Protein AF-X8HCY0-F1 (afdb_monomer)

pLDDT: mean 94.28, std 5.27, range [61.84, 98.69]

Solvent-accessible surface area (backbone atoms only — not comparable to full-atom values): 8773 Å² total; per-residue (Å²): 140,80,74,98,69,79,82,49,56,69,58,24,55,81,60,30,37,81,64,82,57,91,82,45,45,81,44,79,77,55,96,45,33,33,35,32,24,52,87,52,27,34,44,30,42,41,40,48,61,73,38,36,40,35,40,39,32,39,80,47,45,37,37,82,90,62,48,27,33,50,44,98,45,98,86,50,68,72,38,63,64,45,76,77,50,59,75,69,60,71,63,38,40,29,31,42,38,41,44,58,59,26,41,37,33,31,24,62,67,67,70,45,73,82,45,74,49,74,51,90,63,83,85,57,34,58,68,54,52,52,55,48,49,57,49,51,60,70,71,54,48,74,65,53,56,51,50,38,50,51,60,41,70,54,121

Nearest PDB structures (foldseek):
  9bbh-assembly1_A  TM=2.811E-01  e=3.055E+00  Homo sapiens
  8eec-assembly1_A  TM=3.124E-01  e=8.751E+00  Homo sapiens
  9bbg-assembly1_A  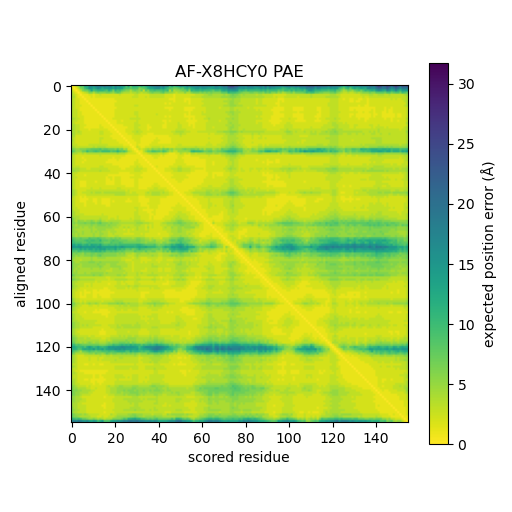TM=2.856E-01  e=4.259E+00  Homo sapiens
  8b3g-assembly1_d  TM=2.909E-01  e=7.833E+00  Homo sapiens
  9bbe-assembly1_A  TM=2.654E-01  e=7.012E+00  Homo sapiens

Mean predicted aligned error: 3.72 Å

Foldseek 3Di:
DDAPDDDAQVLCLLLLHDHDDPQWDWDDADVQWIFTDDDQFTAKIWGDDFFKTKIFGFGWGADDRNQWTDDPDPPDDIGGPDPVVVVPTQTFFWMWMTGQQWIWIATSHVRGTPDIDGDPDPPHGVVVVVVVSVVSVVPDDPVSSVVSNVRRPDD

Structure (mmCIF, N/CA/C/O backbone):
data_AF-X8HCY0-F1
#
_entry.id   AF-X8HCY0-F1
#
loop_
_atom_site.group_PDB
_atom_site.id
_atom_site.type_symbol
_atom_site.label_atom_id
_atom_site.label_alt_id
_atom_site.label_comp_id
_atom_site.label_asym_id
_atom_site.label_entity_id
_atom_site.label_seq_id
_atom_site.pdbx_PDB_ins_code
_atom_site.Cartn_x
_atom_site.Cartn_y
_atom_site.Cartn_z
_atom_site.occupancy
_atom_site.B_iso_or_equiv
_atom_site.auth_seq_id
_atom_site.auth_comp_id
_atom_site.auth_asym_id
_atom_site.auth_atom_id
_atom_site.pdbx_PDB_model_num
ATOM 1 N N . MET A 1 1 ? 0.091 -19.384 -4.131 1.00 61.84 1 MET A N 1
ATOM 2 C CA . MET A 1 1 ? 0.946 -18.695 -3.135 1.00 61.84 1 MET A CA 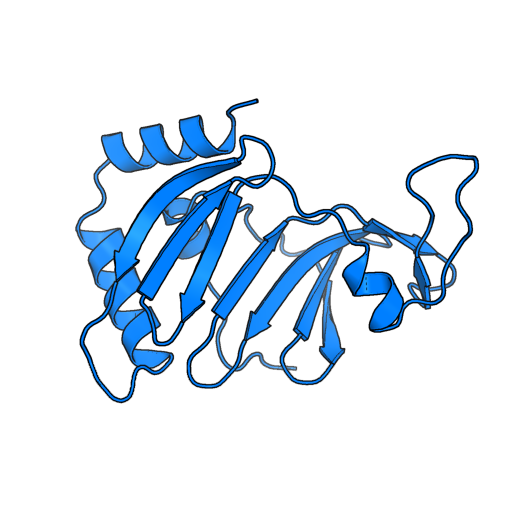1
ATOM 3 C C . MET A 1 1 ? 0.027 -17.932 -2.192 1.00 61.84 1 MET A C 1
ATOM 5 O O . MET A 1 1 ? -0.977 -17.443 -2.682 1.00 61.84 1 MET A O 1
ATOM 9 N N . LYS A 1 2 ? 0.283 -17.882 -0.879 1.00 68.56 2 LYS A N 1
ATOM 10 C CA . LYS A 1 2 ? -0.619 -17.212 0.077 1.00 68.56 2 LYS A CA 1
ATOM 11 C C . LYS A 1 2 ? 0.188 -16.251 0.947 1.00 68.56 2 LYS A C 1
ATOM 13 O O . LYS A 1 2 ? 1.169 -16.688 1.552 1.00 68.56 2 LYS A O 1
ATOM 18 N N . LEU A 1 3 ? -0.183 -14.968 0.972 1.00 82.88 3 LEU A N 1
ATOM 19 C CA . LEU A 1 3 ? 0.404 -14.016 1.916 1.00 82.88 3 LEU A CA 1
ATOM 20 C C . LEU A 1 3 ? 0.042 -14.423 3.349 1.00 82.88 3 LEU A C 1
ATOM 22 O O . LEU A 1 3 ? -0.978 -15.070 3.588 1.00 82.88 3 LEU A O 1
ATOM 26 N N . LYS A 1 4 ? 0.875 -14.022 4.313 1.00 88.81 4 LYS A N 1
ATOM 27 C CA . LYS A 1 4 ? 0.547 -14.177 5.741 1.00 88.81 4 LYS A CA 1
ATOM 28 C C . LYS A 1 4 ? -0.696 -13.368 6.113 1.00 88.81 4 LYS A C 1
ATOM 30 O O . LYS A 1 4 ? -1.475 -13.803 6.949 1.00 88.81 4 LYS A O 1
ATOM 35 N N . PHE A 1 5 ? -0.844 -12.211 5.481 1.00 94.56 5 PHE A N 1
ATOM 36 C CA . PHE A 1 5 ? -1.950 -11.288 5.639 1.00 94.56 5 PHE A CA 1
ATOM 37 C C . PHE A 1 5 ? -2.028 -10.412 4.392 1.00 94.56 5 PHE A C 1
ATOM 39 O O . PHE A 1 5 ? -0.995 -10.097 3.797 1.00 94.56 5 PHE A O 1
ATOM 46 N N . GLU A 1 6 ? -3.242 -10.041 4.012 1.00 95.19 6 GLU A N 1
ATOM 47 C CA . GLU A 1 6 ? -3.506 -9.108 2.930 1.00 95.19 6 GLU A CA 1
ATOM 48 C C . GLU A 1 6 ? -4.770 -8.317 3.252 1.00 95.19 6 GLU A C 1
ATOM 50 O O . GLU A 1 6 ? -5.754 -8.899 3.714 1.00 95.19 6 GLU A O 1
ATOM 55 N N . LEU A 1 7 ? -4.742 -7.012 2.987 1.00 97.69 7 LEU A N 1
ATOM 56 C CA . LEU A 1 7 ? -5.940 -6.188 3.051 1.00 97.69 7 LEU A CA 1
ATOM 57 C C . LEU A 1 7 ? -6.943 -6.603 1.966 1.00 97.69 7 LEU A C 1
ATOM 59 O O . LEU A 1 7 ? -6.578 -6.896 0.828 1.00 97.69 7 LEU A O 1
ATOM 63 N N . THR A 1 8 ? -8.227 -6.580 2.304 1.00 97.50 8 THR A N 1
ATOM 64 C CA . THR A 1 8 ? -9.305 -6.670 1.313 1.00 97.50 8 THR A CA 1
ATOM 65 C C . THR A 1 8 ? -9.491 -5.330 0.602 1.00 97.50 8 THR A C 1
ATOM 67 O O . THR A 1 8 ? -9.110 -4.280 1.121 1.00 97.50 8 THR A O 1
ATOM 70 N N . ASN A 1 9 ? -10.125 -5.330 -0.573 1.00 98.12 9 ASN A N 1
ATOM 71 C CA . ASN A 1 9 ? -10.447 -4.072 -1.256 1.00 98.12 9 ASN A CA 1
ATOM 72 C C . ASN A 1 9 ? -11.404 -3.185 -0.443 1.00 98.12 9 ASN A C 1
ATOM 74 O O . ASN A 1 9 ? -11.285 -1.964 -0.516 1.00 98.12 9 ASN A O 1
ATOM 78 N N . GLU A 1 10 ? -12.272 -3.772 0.388 1.00 97.44 10 GLU A N 1
ATOM 79 C CA . GLU A 1 10 ? -13.091 -2.981 1.310 1.00 97.44 10 GLU A CA 1
ATOM 80 C C . GLU A 1 10 ? -12.214 -2.309 2.372 1.00 97.44 10 GLU A C 1
ATOM 82 O O . GLU A 1 10 ? -12.310 -1.106 2.563 1.00 97.44 10 GLU A O 1
ATOM 87 N N . GLN A 1 11 ? -11.270 -3.023 2.996 1.00 98.25 11 GLN A N 1
ATOM 88 C CA . GLN A 1 11 ? -10.331 -2.408 3.946 1.00 98.25 11 GLN A CA 1
ATOM 89 C C . GLN A 1 11 ? -9.479 -1.308 3.287 1.00 98.25 11 GLN A C 1
ATOM 91 O O . GLN A 1 11 ? -9.299 -0.242 3.870 1.00 98.25 11 GLN A O 1
ATOM 96 N N . ARG A 1 12 ? -8.999 -1.523 2.054 1.00 98.12 12 ARG A N 1
ATOM 97 C CA . ARG A 1 12 ? -8.218 -0.529 1.292 1.00 98.12 12 ARG A CA 1
ATOM 98 C C . ARG A 1 12 ? -8.976 0.777 1.078 1.00 98.12 12 ARG A C 1
ATOM 100 O O . ARG A 1 12 ? -8.378 1.840 1.223 1.00 98.12 12 ARG A O 1
ATOM 107 N N . LYS A 1 13 ? -10.279 0.707 0.797 1.00 97.44 13 LYS A N 1
ATOM 108 C CA . LYS A 1 13 ? -11.155 1.881 0.664 1.00 97.44 13 LYS A CA 1
ATOM 109 C C . LYS A 1 13 ? -11.141 2.738 1.934 1.00 97.44 13 LYS A C 1
ATOM 111 O O . LYS A 1 13 ? -10.905 3.937 1.840 1.00 97.44 13 LYS A O 1
ATOM 116 N N . TYR A 1 14 ? -11.292 2.128 3.111 1.00 97.88 14 TYR A N 1
ATOM 117 C CA . TYR A 1 14 ? -11.246 2.836 4.401 1.00 97.88 14 TYR A CA 1
ATOM 118 C C . TYR A 1 14 ? -9.857 3.370 4.779 1.00 97.88 14 TYR A C 1
ATOM 120 O O . TYR A 1 14 ? -9.740 4.158 5.712 1.00 97.88 14 TYR A O 1
ATOM 128 N N . LEU A 1 15 ? -8.806 2.949 4.075 1.00 97.81 15 LEU A N 1
ATOM 129 C CA . LEU A 1 15 ? -7.433 3.434 4.246 1.00 97.81 15 LEU A CA 1
ATOM 130 C C . LEU A 1 15 ? -7.007 4.396 3.124 1.00 97.81 15 LEU A C 1
ATOM 132 O O . LEU A 1 15 ? -5.866 4.855 3.101 1.00 97.81 15 LEU A O 1
ATOM 136 N N . GLY A 1 16 ? -7.901 4.690 2.173 1.00 96.81 16 GLY A N 1
ATOM 137 C CA . GLY A 1 16 ? -7.607 5.526 1.012 1.00 96.81 16 GLY A CA 1
ATOM 138 C C . GLY A 1 16 ? -6.550 4.932 0.076 1.00 96.81 16 GLY A C 1
ATOM 139 O O . GLY A 1 16 ? -5.869 5.687 -0.615 1.00 96.81 16 GLY A O 1
ATOM 140 N N . LEU A 1 17 ? -6.381 3.608 0.067 1.00 97.81 17 LEU A N 1
ATOM 141 C CA . LEU A 1 17 ? -5.468 2.882 -0.822 1.00 97.81 17 LEU A CA 1
ATOM 142 C C . LEU A 1 17 ? -6.160 2.537 -2.147 1.00 97.81 17 LEU A C 1
ATOM 144 O O . LEU A 1 17 ? -7.389 2.460 -2.225 1.00 97.81 17 LEU A O 1
ATOM 148 N N . ILE A 1 18 ? -5.382 2.299 -3.205 1.00 96.75 18 ILE A N 1
ATOM 149 C CA . ILE A 1 18 ? -5.932 1.867 -4.496 1.00 96.75 18 ILE A CA 1
ATOM 150 C C . ILE A 1 18 ? -6.335 0.386 -4.384 1.00 96.75 18 ILE A C 1
ATOM 152 O O . ILE A 1 18 ? -5.534 -0.413 -3.881 1.00 96.75 18 ILE A O 1
ATOM 156 N N . PRO A 1 19 ? -7.547 -0.007 -4.825 1.00 97.44 19 PRO A N 1
ATOM 157 C CA . PRO A 1 19 ? -7.950 -1.409 -4.834 1.00 97.44 19 PRO A CA 1
ATOM 158 C C . PRO A 1 19 ? -7.034 -2.245 -5.735 1.00 97.44 19 PRO A C 1
ATOM 160 O O . PRO A 1 19 ? -6.459 -1.755 -6.703 1.00 97.44 19 PRO A O 1
ATOM 163 N N . VAL A 1 20 ? -6.900 -3.524 -5.401 1.00 97.38 20 VAL A N 1
ATOM 164 C CA . VAL A 1 20 ? -6.248 -4.503 -6.273 1.00 97.38 20 VAL A CA 1
ATOM 165 C C . VAL A 1 20 ? -7.286 -5.006 -7.266 1.00 97.38 20 VAL A C 1
ATOM 167 O O . VAL A 1 20 ? -8.318 -5.541 -6.857 1.00 97.38 20 VAL A O 1
ATOM 170 N N . GLU A 1 21 ? -7.014 -4.827 -8.553 1.00 97.12 21 GLU A N 1
ATOM 171 C CA . GLU A 1 21 ? -7.881 -5.304 -9.630 1.00 97.12 21 GLU A CA 1
ATOM 172 C C . GLU A 1 21 ? -7.724 -6.815 -9.848 1.00 97.12 21 GLU A C 1
ATOM 174 O O . GLU A 1 21 ? -6.649 -7.378 -9.637 1.00 97.12 21 GLU A O 1
ATOM 179 N N . GLU A 1 22 ? -8.784 -7.482 -10.310 1.00 95.56 22 GLU A N 1
ATOM 180 C CA . GLU A 1 22 ? -8.796 -8.944 -10.491 1.00 95.56 22 GLU A CA 1
ATOM 181 C C . GLU A 1 22 ? -7.749 -9.445 -11.496 1.00 95.56 22 GLU A C 1
ATOM 183 O O . GLU A 1 22 ? -7.260 -10.568 -11.373 1.00 95.56 22 GLU A O 1
ATOM 188 N N . HIS A 1 23 ? -7.392 -8.625 -12.490 1.00 96.38 23 HIS A N 1
ATOM 189 C CA . HIS A 1 23 ? -6.375 -8.968 -13.488 1.00 96.38 23 HIS A CA 1
ATOM 190 C C . HIS A 1 23 ? -4.941 -8.742 -13.002 1.00 96.38 23 HIS A C 1
ATOM 192 O O . HIS A 1 23 ? -4.007 -9.091 -13.725 1.00 96.38 23 HIS A O 1
ATOM 198 N N . TRP A 1 24 ? -4.737 -8.158 -11.816 1.00 97.44 24 TRP A N 1
ATOM 199 C CA . TRP A 1 24 ? -3.394 -7.952 -11.284 1.00 97.44 24 TRP A CA 1
ATOM 200 C C . TRP A 1 24 ? -2.796 -9.259 -10.765 1.00 97.44 24 TRP A C 1
ATOM 202 O O . TRP A 1 24 ? -3.418 -10.027 -10.033 1.00 97.44 24 TRP A O 1
ATOM 212 N N . GLU A 1 25 ? -1.532 -9.489 -11.101 1.00 96.62 25 GLU A N 1
ATOM 213 C CA . GLU A 1 25 ? -0.808 -10.690 -10.710 1.00 96.62 25 GLU A CA 1
ATOM 214 C C . GLU A 1 25 ? 0.080 -10.424 -9.494 1.00 96.62 25 GLU A C 1
ATOM 216 O O . GLU A 1 25 ? 0.977 -9.579 -9.531 1.00 96.62 25 GLU A O 1
ATOM 221 N N . LEU A 1 26 ? -0.128 -11.185 -8.420 1.00 96.19 26 LEU A N 1
ATOM 222 C CA . LEU A 1 26 ? 0.729 -11.142 -7.241 1.00 96.19 26 LEU A CA 1
ATOM 223 C C . LEU A 1 26 ? 1.989 -11.996 -7.432 1.00 96.19 26 LEU A C 1
ATOM 225 O O . LEU A 1 26 ? 1.926 -13.228 -7.480 1.00 96.19 26 LEU A O 1
ATOM 229 N N . VAL A 1 27 ? 3.153 -11.354 -7.390 1.00 94.62 27 VAL A N 1
ATOM 230 C CA . VAL A 1 27 ? 4.465 -12.001 -7.498 1.00 94.62 27 VAL A CA 1
ATOM 231 C C . VAL A 1 27 ? 5.247 -11.822 -6.198 1.00 94.62 27 VAL A C 1
ATOM 233 O O . VAL A 1 27 ? 5.398 -10.713 -5.686 1.00 94.62 27 VAL A O 1
ATOM 236 N N . LYS A 1 28 ? 5.787 -12.916 -5.647 1.00 93.56 28 LYS A N 1
ATOM 237 C CA . LYS A 1 28 ? 6.705 -12.849 -4.500 1.00 93.56 28 LYS A CA 1
ATOM 238 C C . LYS A 1 28 ? 8.099 -12.523 -4.994 1.00 93.56 28 LYS A C 1
ATOM 240 O O . LYS A 1 28 ? 8.625 -13.221 -5.856 1.00 93.56 28 LYS A O 1
ATOM 245 N N . PHE A 1 29 ? 8.697 -11.507 -4.392 1.00 91.62 29 PHE A N 1
ATOM 246 C CA . PHE A 1 29 ? 10.023 -11.041 -4.760 1.00 91.62 29 PHE A CA 1
ATOM 247 C C . PHE A 1 29 ? 11.102 -11.536 -3.801 1.00 91.62 29 PHE A C 1
ATOM 249 O O . PHE A 1 29 ? 12.099 -12.110 -4.229 1.00 91.62 29 PHE A O 1
ATOM 256 N N . ASP A 1 30 ? 10.876 -11.360 -2.501 1.00 87.19 30 ASP A N 1
ATOM 257 C CA . ASP A 1 30 ? 11.798 -11.785 -1.450 1.00 87.19 30 ASP A CA 1
ATOM 258 C C . ASP A 1 30 ? 11.013 -12.284 -0.223 1.00 87.19 30 ASP A C 1
ATOM 260 O O . ASP A 1 30 ? 9.784 -12.437 -0.234 1.00 87.19 30 ASP A O 1
ATOM 264 N N . ASN A 1 31 ? 11.711 -12.583 0.865 1.00 84.94 31 ASN A N 1
ATOM 265 C CA . ASN A 1 31 ? 11.119 -12.888 2.149 1.00 84.94 31 ASN A CA 1
ATOM 266 C C . ASN A 1 31 ? 10.342 -11.678 2.664 1.00 84.94 31 ASN A C 1
ATOM 268 O O . ASN A 1 31 ? 10.925 -10.708 3.133 1.00 84.94 31 ASN A O 1
ATOM 272 N N . ASN A 1 32 ? 9.013 -11.814 2.638 1.00 93.06 32 ASN A N 1
ATOM 273 C CA . ASN A 1 32 ? 8.016 -10.846 3.098 1.00 93.06 32 ASN A CA 1
ATOM 274 C C . ASN A 1 32 ? 7.670 -9.720 2.112 1.00 93.06 32 ASN A C 1
ATOM 276 O O . ASN A 1 32 ? 6.737 -8.994 2.426 1.00 93.06 32 ASN A O 1
ATOM 280 N N . VAL A 1 33 ? 8.324 -9.607 0.950 1.00 95.12 33 VAL A N 1
ATOM 281 C CA . VAL A 1 33 ? 8.032 -8.563 -0.055 1.00 95.12 33 VAL A CA 1
ATOM 282 C C . VAL A 1 33 ? 7.339 -9.163 -1.276 1.00 95.12 33 VAL A C 1
ATOM 284 O O . VAL A 1 33 ? 7.805 -10.153 -1.855 1.00 95.12 33 VAL A O 1
ATOM 287 N N . TYR A 1 34 ? 6.234 -8.541 -1.672 1.00 96.50 34 TYR A N 1
ATOM 288 C CA . TYR A 1 34 ? 5.384 -8.946 -2.782 1.00 96.50 34 TYR A CA 1
ATOM 289 C C . TYR A 1 34 ? 5.038 -7.739 -3.649 1.00 96.50 34 TYR A C 1
ATOM 291 O O . TYR A 1 34 ? 4.888 -6.632 -3.140 1.00 96.50 34 TYR A O 1
ATOM 299 N N . TYR A 1 35 ? 4.865 -7.973 -4.945 1.00 97.19 35 TYR A N 1
ATOM 300 C CA . TYR A 1 35 ? 4.475 -6.953 -5.909 1.00 97.19 35 TYR A CA 1
ATOM 301 C C . TYR A 1 35 ? 3.233 -7.387 -6.672 1.00 97.19 35 TYR A C 1
ATOM 303 O O . TYR A 1 35 ? 3.160 -8.531 -7.122 1.00 97.19 35 TYR A O 1
ATOM 311 N N . TYR A 1 36 ? 2.293 -6.466 -6.853 1.00 97.81 36 TYR A N 1
ATOM 312 C CA . TYR A 1 36 ? 1.218 -6.625 -7.825 1.00 97.81 36 TYR A CA 1
ATOM 313 C C . TYR A 1 36 ? 1.642 -6.061 -9.175 1.00 97.81 36 TYR A C 1
ATOM 315 O O . TYR A 1 36 ? 2.093 -4.914 -9.264 1.00 97.81 36 TYR A O 1
ATOM 323 N N . PHE A 1 37 ? 1.470 -6.872 -10.213 1.00 97.75 37 PHE A N 1
ATOM 324 C CA . PHE A 1 37 ? 1.739 -6.520 -11.596 1.00 97.75 37 PHE A CA 1
ATOM 325 C C . PHE A 1 37 ? 0.448 -6.345 -12.385 1.00 97.75 37 PHE A C 1
ATOM 327 O O . PHE A 1 37 ? -0.416 -7.214 -12.376 1.00 97.75 37 PHE A O 1
ATOM 334 N N . GLU A 1 38 ? 0.379 -5.258 -13.137 1.00 97.75 38 GLU A N 1
ATOM 335 C CA . GLU A 1 38 ? -0.533 -5.078 -14.259 1.00 97.75 38 GLU A CA 1
ATOM 336 C C . GLU A 1 38 ? 0.309 -5.157 -15.531 1.00 97.75 38 GLU A C 1
ATOM 338 O O . GLU A 1 38 ? 1.094 -4.251 -15.815 1.00 97.75 38 GLU A O 1
ATOM 343 N N . ASP A 1 39 ? 0.216 -6.278 -16.247 1.00 96.19 39 ASP A N 1
ATOM 344 C CA . ASP A 1 39 ? 1.113 -6.613 -17.357 1.00 96.19 39 ASP A CA 1
ATOM 345 C C . ASP A 1 39 ? 2.596 -6.512 -16.946 1.00 96.19 39 ASP A C 1
ATOM 347 O O . ASP A 1 39 ? 3.055 -7.267 -16.089 1.00 96.19 39 ASP A O 1
ATOM 351 N N . ASP A 1 40 ? 3.350 -5.579 -17.528 1.00 96.56 40 ASP A N 1
ATOM 352 C CA . ASP A 1 40 ? 4.759 -5.319 -17.218 1.00 96.56 40 ASP A CA 1
ATOM 353 C C . ASP A 1 40 ? 4.950 -4.160 -16.222 1.00 96.56 40 ASP A C 1
ATOM 355 O O . ASP A 1 40 ? 6.067 -3.669 -16.053 1.00 96.56 40 ASP A O 1
ATOM 359 N N . ILE A 1 41 ? 3.894 -3.685 -15.559 1.00 97.56 41 ILE A N 1
ATOM 360 C CA . ILE A 1 41 ? 3.952 -2.552 -14.628 1.00 97.56 41 ILE A CA 1
ATOM 361 C C . ILE A 1 41 ? 3.739 -3.039 -13.197 1.00 97.56 41 ILE A C 1
ATOM 363 O O . ILE A 1 41 ? 2.715 -3.634 -12.881 1.00 97.56 41 ILE A O 1
ATOM 367 N N . ILE A 1 42 ? 4.674 -2.722 -12.305 1.00 97.81 42 ILE A N 1
ATOM 368 C CA . ILE A 1 42 ? 4.492 -2.894 -10.862 1.00 97.81 42 ILE A CA 1
ATOM 369 C C . ILE A 1 42 ? 3.588 -1.770 -10.364 1.00 97.81 42 ILE A C 1
ATOM 371 O O . ILE A 1 42 ? 3.961 -0.595 -10.445 1.00 97.81 42 ILE A O 1
ATOM 375 N N . LYS A 1 43 ? 2.422 -2.142 -9.838 1.00 98.19 43 LYS A N 1
ATOM 376 C CA . LYS A 1 43 ? 1.380 -1.218 -9.373 1.00 98.19 43 LYS A CA 1
ATOM 377 C C . LYS A 1 43 ? 1.375 -1.006 -7.871 1.00 98.19 43 LYS A C 1
ATOM 379 O O . LYS A 1 43 ? 0.955 0.048 -7.412 1.00 98.19 43 LYS A O 1
ATOM 384 N N . LYS A 1 44 ? 1.829 -1.998 -7.109 1.00 98.19 44 LYS A N 1
ATOM 385 C CA . LYS A 1 44 ? 1.752 -1.979 -5.648 1.00 98.19 44 LYS A CA 1
ATOM 386 C C . LYS A 1 44 ? 2.805 -2.893 -5.047 1.00 98.19 44 LYS A C 1
ATOM 388 O O . LYS A 1 44 ? 3.092 -3.953 -5.606 1.00 98.19 44 LYS A O 1
ATOM 393 N N . GLU A 1 45 ? 3.359 -2.487 -3.915 1.00 97.75 45 GLU A N 1
ATOM 394 C CA . GLU A 1 45 ? 4.216 -3.322 -3.074 1.00 97.75 45 GLU A CA 1
ATOM 395 C C . GLU A 1 45 ? 3.501 -3.625 -1.760 1.00 97.75 45 GLU A C 1
ATOM 397 O O . GLU A 1 45 ? 2.903 -2.737 -1.153 1.00 97.75 45 GLU A O 1
ATOM 402 N N . ILE A 1 46 ? 3.591 -4.879 -1.317 1.00 97.81 46 ILE A N 1
ATOM 403 C CA . ILE A 1 46 ? 3.169 -5.313 0.012 1.00 97.81 46 ILE A CA 1
ATOM 404 C C . ILE A 1 46 ? 4.372 -5.921 0.724 1.00 97.81 46 ILE A C 1
ATOM 406 O O . ILE A 1 46 ? 4.927 -6.931 0.281 1.00 97.81 46 ILE A O 1
ATOM 410 N N . THR A 1 47 ? 4.728 -5.346 1.870 1.00 97.00 47 THR A N 1
ATOM 411 C CA . THR A 1 47 ? 5.708 -5.910 2.797 1.00 97.00 47 THR A CA 1
ATOM 412 C C . THR A 1 47 ? 4.998 -6.412 4.052 1.00 97.00 47 THR A C 1
ATOM 414 O O . THR A 1 47 ? 4.403 -5.632 4.789 1.00 97.00 47 THR A O 1
ATOM 417 N N . VAL A 1 48 ? 5.060 -7.720 4.322 1.00 96.75 48 VAL A N 1
ATOM 418 C CA . VAL A 1 48 ? 4.302 -8.361 5.413 1.00 96.75 48 VAL A CA 1
ATOM 419 C C . VAL A 1 48 ? 5.120 -9.372 6.219 1.00 96.75 48 VAL A C 1
ATOM 421 O O . VAL A 1 48 ? 5.551 -10.416 5.723 1.00 96.75 48 VAL A O 1
ATOM 424 N N . SER A 1 49 ? 5.289 -9.103 7.513 1.00 94.50 49 SER A N 1
ATOM 425 C CA . SER A 1 49 ? 5.974 -9.979 8.473 1.00 94.50 49 SER A CA 1
ATOM 426 C C . SER A 1 49 ? 5.049 -10.354 9.648 1.00 94.50 49 SER A C 1
ATOM 428 O O . SER A 1 49 ? 3.836 -10.254 9.531 1.00 94.50 49 SER A O 1
ATOM 430 N N . LYS A 1 50 ? 5.579 -10.869 10.768 1.00 93.75 50 LYS A N 1
ATOM 431 C CA . LYS A 1 50 ? 4.765 -11.303 11.927 1.00 93.75 50 LYS A CA 1
ATOM 432 C C . LYS A 1 50 ? 4.032 -10.138 12.618 1.00 93.75 50 LYS A C 1
ATOM 434 O O . LYS A 1 50 ? 2.970 -10.336 13.200 1.00 93.75 50 LYS A O 1
ATOM 439 N N . ASN A 1 51 ? 4.641 -8.961 12.607 1.00 94.75 51 ASN A N 1
ATOM 440 C CA . ASN A 1 51 ? 4.260 -7.780 13.384 1.00 94.75 51 ASN A CA 1
ATOM 441 C C . ASN A 1 51 ? 4.431 -6.491 12.567 1.00 94.75 51 ASN A C 1
ATOM 443 O O . ASN A 1 51 ? 4.626 -5.418 13.129 1.00 94.75 51 ASN A O 1
ATOM 447 N N . TYR A 1 52 ? 4.432 -6.620 11.241 1.00 96.06 52 TYR A N 1
ATOM 448 C CA . TYR A 1 52 ? 4.615 -5.509 10.325 1.00 96.06 52 TYR A CA 1
ATOM 449 C C . TYR A 1 52 ? 3.791 -5.733 9.065 1.00 96.06 52 TYR A C 1
ATOM 451 O O . TYR A 1 52 ? 3.822 -6.830 8.496 1.00 96.06 52 TYR A O 1
ATOM 459 N N . TYR A 1 53 ? 3.104 -4.686 8.630 1.00 98.19 53 TYR A N 1
ATOM 460 C CA . TYR A 1 53 ? 2.447 -4.608 7.337 1.00 98.19 53 TYR A CA 1
ATOM 461 C C . TYR A 1 53 ? 2.713 -3.236 6.733 1.00 98.19 53 TYR A C 1
ATOM 463 O O . TYR A 1 53 ? 2.590 -2.222 7.415 1.00 98.19 53 TYR A O 1
ATOM 471 N N . HIS A 1 54 ? 3.058 -3.203 5.457 1.00 98.00 54 HIS A N 1
ATOM 472 C CA . HIS A 1 54 ? 3.222 -1.971 4.710 1.00 98.00 54 HIS A CA 1
ATOM 473 C C . HIS A 1 54 ? 2.727 -2.172 3.290 1.00 98.00 54 HIS A C 1
ATOM 475 O O . HIS A 1 54 ? 3.079 -3.164 2.651 1.00 98.00 54 HIS A O 1
ATOM 481 N N . GLU A 1 55 ? 1.909 -1.240 2.819 1.00 98.31 55 GLU A N 1
ATOM 482 C CA . GLU A 1 55 ? 1.363 -1.250 1.468 1.00 98.31 55 GLU A CA 1
ATOM 483 C C . GLU A 1 55 ? 1.525 0.130 0.839 1.00 98.31 55 GLU A C 1
ATOM 485 O O . GLU A 1 55 ? 1.142 1.141 1.436 1.00 98.31 55 GLU A O 1
ATOM 490 N N . VAL A 1 56 ? 2.107 0.152 -0.362 1.00 98.12 56 VAL A N 1
ATOM 491 C CA . VAL A 1 56 ? 2.392 1.375 -1.122 1.00 98.12 56 VAL A CA 1
ATOM 492 C C . VAL A 1 56 ? 2.038 1.209 -2.588 1.00 98.12 56 VAL A C 1
ATOM 494 O O . VAL A 1 56 ? 2.175 0.119 -3.149 1.00 98.12 56 VAL A O 1
ATOM 497 N N . GLU A 1 57 ? 1.659 2.313 -3.227 1.00 97.62 57 GLU A N 1
ATOM 498 C CA . GLU A 1 57 ? 1.421 2.350 -4.668 1.00 97.62 57 GLU A CA 1
ATOM 499 C C . GLU A 1 57 ? 2.715 2.622 -5.438 1.00 97.62 57 GLU A C 1
ATOM 501 O O . GLU A 1 57 ? 3.548 3.444 -5.046 1.00 97.62 57 GLU A O 1
ATOM 506 N N . LEU A 1 58 ? 2.866 1.933 -6.565 1.00 97.44 58 LEU A N 1
ATOM 507 C CA . LEU A 1 58 ? 4.016 1.986 -7.459 1.00 97.44 58 LEU A CA 1
ATOM 508 C C . LEU A 1 58 ? 3.568 2.131 -8.916 1.00 97.44 58 LEU A C 1
ATOM 510 O O . LEU A 1 58 ? 2.419 1.902 -9.286 1.00 97.44 58 LEU A O 1
ATOM 514 N N . ASN A 1 59 ? 4.482 2.603 -9.756 1.00 96.81 59 ASN A N 1
ATOM 515 C CA . ASN A 1 59 ? 4.278 2.699 -11.201 1.00 96.81 59 ASN A CA 1
ATOM 516 C C . ASN A 1 59 ? 5.616 2.454 -11.901 1.00 96.81 59 ASN A C 1
ATOM 518 O O . ASN A 1 59 ? 6.145 3.305 -12.622 1.00 96.81 59 ASN A O 1
ATOM 522 N N . GLU A 1 60 ? 6.215 1.310 -11.585 1.00 96.19 60 GLU A N 1
ATOM 523 C CA . GLU A 1 60 ? 7.539 0.942 -12.076 1.00 96.19 60 GLU A C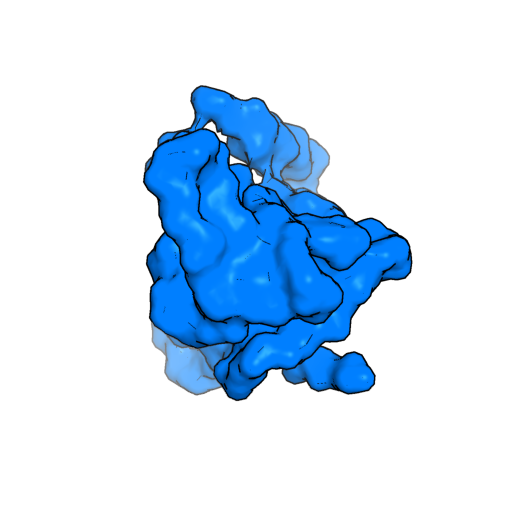A 1
ATOM 524 C C . GLU A 1 60 ? 7.376 0.023 -13.281 1.00 96.19 60 GLU A C 1
ATOM 526 O O . GLU A 1 60 ? 6.802 -1.061 -13.186 1.00 96.19 60 GLU A O 1
ATOM 531 N N . LYS A 1 61 ? 7.860 0.467 -14.442 1.00 96.31 61 LYS A N 1
ATOM 532 C CA . LYS A 1 61 ? 7.773 -0.321 -15.672 1.00 96.31 61 LYS A CA 1
ATOM 533 C C . LYS A 1 61 ? 8.893 -1.340 -15.713 1.00 96.31 61 LYS A C 1
ATOM 535 O O . LYS A 1 61 ? 10.048 -1.025 -15.418 1.00 96.31 61 LYS A O 1
ATOM 540 N N . THR A 1 62 ? 8.560 -2.535 -16.155 1.00 96.06 62 THR A N 1
ATOM 541 C CA . THR A 1 62 ? 9.507 -3.621 -16.344 1.00 96.06 62 THR A CA 1
ATOM 542 C C . THR A 1 62 ? 9.630 -3.981 -17.821 1.00 96.06 62 THR A C 1
ATOM 544 O O . THR A 1 62 ? 8.892 -3.480 -18.668 1.00 96.06 62 THR A O 1
ATOM 547 N N . ALA A 1 63 ? 10.642 -4.774 -18.143 1.00 93.81 63 ALA A N 1
ATOM 548 C CA . ALA A 1 63 ? 10.906 -5.297 -19.472 1.00 93.81 63 ALA A CA 1
ATOM 549 C C . ALA A 1 63 ? 11.529 -6.690 -19.359 1.00 93.81 63 ALA A C 1
ATOM 551 O O . ALA A 1 63 ? 11.885 -7.141 -18.264 1.00 93.81 63 ALA A O 1
ATOM 552 N N . GLU A 1 64 ? 11.686 -7.351 -20.508 1.00 93.44 64 GLU A N 1
ATOM 553 C CA . GLU A 1 64 ? 12.332 -8.663 -20.613 1.00 93.44 64 GLU A CA 1
ATOM 554 C C . GLU A 1 64 ? 11.683 -9.680 -19.658 1.00 93.44 64 GLU A C 1
ATOM 556 O O . GLU A 1 64 ? 12.341 -10.242 -18.781 1.00 93.44 64 GLU A O 1
ATOM 561 N N . ASN A 1 65 ? 10.365 -9.875 -19.799 1.00 92.94 65 ASN A N 1
ATOM 562 C CA . ASN A 1 65 ? 9.554 -10.749 -18.942 1.00 92.94 65 ASN A CA 1
ATOM 563 C C . ASN A 1 65 ? 9.703 -10.407 -17.448 1.00 92.94 65 ASN A C 1
ATOM 565 O O . ASN A 1 65 ? 9.963 -11.283 -16.622 1.00 92.94 65 ASN A O 1
ATOM 569 N N . ARG A 1 66 ? 9.584 -9.115 -17.112 1.00 93.44 66 ARG A N 1
ATOM 570 C CA . ARG A 1 66 ? 9.665 -8.576 -15.743 1.00 93.44 66 ARG A CA 1
ATOM 571 C C . ARG A 1 66 ? 11.004 -8.797 -15.027 1.00 93.44 66 ARG A C 1
ATOM 573 O O . ARG A 1 66 ? 11.081 -8.679 -13.808 1.00 93.44 66 ARG A O 1
ATOM 580 N N . THR A 1 67 ? 12.083 -9.093 -15.753 1.00 93.62 67 THR A N 1
ATOM 581 C CA . THR A 1 67 ? 13.418 -9.298 -15.155 1.00 93.62 67 THR A CA 1
ATOM 582 C C . THR A 1 67 ? 14.258 -8.023 -15.092 1.00 93.62 67 THR A C 1
ATOM 584 O O . THR A 1 67 ? 15.247 -7.965 -14.351 1.00 93.62 67 THR A O 1
ATOM 587 N N . MET A 1 68 ? 13.852 -6.984 -15.824 1.00 94.88 68 MET A N 1
ATOM 588 C CA . MET A 1 68 ? 14.528 -5.692 -15.893 1.00 94.88 68 MET A CA 1
ATOM 589 C C . MET A 1 68 ? 13.564 -4.561 -15.527 1.00 94.88 68 MET A C 1
ATOM 591 O O . MET A 1 68 ? 12.414 -4.569 -15.946 1.00 94.88 68 MET A O 1
ATOM 595 N N . ILE A 1 69 ? 14.039 -3.569 -14.778 1.00 95.00 69 ILE A N 1
ATOM 596 C CA . ILE A 1 69 ? 13.332 -2.325 -14.463 1.00 95.00 69 ILE A CA 1
ATOM 597 C C . ILE A 1 69 ? 13.746 -1.253 -15.467 1.00 95.00 69 ILE A C 1
ATOM 599 O O . ILE A 1 69 ? 14.936 -0.938 -15.612 1.00 95.00 69 ILE A O 1
ATOM 603 N N . LEU A 1 70 ? 12.757 -0.670 -16.140 1.00 93.25 70 LEU A N 1
ATOM 604 C CA . LEU A 1 70 ? 12.952 0.440 -17.057 1.00 93.25 70 LEU A CA 1
ATOM 605 C C . LEU A 1 70 ? 13.169 1.750 -16.287 1.00 93.25 70 LEU A C 1
ATOM 607 O O . LEU A 1 70 ? 12.525 2.002 -15.267 1.00 93.25 70 LEU A O 1
ATOM 611 N N . PRO A 1 71 ? 14.060 2.627 -16.771 1.00 90.44 71 PRO A N 1
ATOM 612 C CA . PRO A 1 71 ? 14.253 3.933 -16.166 1.00 90.44 71 PRO A CA 1
ATOM 613 C C . PRO A 1 71 ? 13.026 4.828 -16.378 1.00 90.44 71 PRO A C 1
ATOM 615 O O . PRO A 1 71 ? 12.399 4.814 -17.435 1.00 90.44 71 PRO A O 1
ATOM 618 N N . LYS A 1 72 ? 12.750 5.705 -15.408 1.00 86.31 72 LYS A N 1
ATOM 619 C CA . LYS A 1 72 ? 11.678 6.713 -15.518 1.00 86.31 72 LYS A CA 1
ATOM 620 C C . LYS A 1 72 ? 11.968 7.803 -16.550 1.00 86.31 72 LYS A C 1
ATOM 622 O O . LYS A 1 72 ? 11.051 8.450 -17.042 1.00 86.31 72 LYS A O 1
ATOM 627 N N . THR A 1 73 ? 13.243 8.034 -16.863 1.00 86.25 73 THR A N 1
ATOM 628 C CA . THR A 1 73 ? 13.683 9.068 -17.806 1.00 86.25 73 THR A CA 1
ATOM 629 C C . THR A 1 73 ? 14.412 8.445 -18.989 1.00 86.25 73 THR A C 1
ATOM 631 O O . THR A 1 73 ? 15.089 7.428 -18.846 1.00 86.25 73 THR A O 1
ATOM 634 N N . ALA A 1 74 ? 14.355 9.104 -20.149 1.00 82.56 74 ALA A N 1
ATOM 635 C CA . ALA A 1 74 ? 15.011 8.638 -21.376 1.00 82.56 74 ALA A CA 1
ATOM 636 C C . ALA A 1 74 ? 16.542 8.483 -21.255 1.00 82.56 74 ALA A C 1
ATOM 638 O O . ALA A 1 74 ? 17.154 7.772 -22.044 1.00 82.56 74 ALA A O 1
ATOM 639 N N . ARG A 1 75 ? 17.172 9.154 -20.279 1.00 84.19 75 ARG A N 1
ATOM 640 C CA . ARG A 1 75 ? 18.620 9.070 -20.015 1.00 84.19 75 ARG A CA 1
ATOM 641 C C . ARG A 1 75 ? 18.987 8.053 -18.935 1.00 84.19 75 ARG A C 1
ATOM 643 O O . ARG A 1 75 ? 20.173 7.829 -18.699 1.00 84.19 75 ARG A O 1
ATOM 650 N N . GLY A 1 76 ? 18.007 7.496 -18.226 1.00 86.19 76 GLY A N 1
ATOM 651 C CA . GLY A 1 76 ? 18.282 6.520 -17.183 1.00 86.19 76 GLY A CA 1
ATOM 652 C C . GLY A 1 76 ? 18.772 5.198 -17.771 1.00 86.19 76 GLY A C 1
ATOM 653 O O . GLY A 1 76 ? 18.579 4.901 -18.947 1.00 86.19 76 GLY A O 1
ATOM 654 N N . LYS A 1 77 ? 19.430 4.395 -16.937 1.00 88.38 77 LYS A N 1
ATOM 655 C CA . LYS A 1 77 ? 19.877 3.053 -17.318 1.00 88.38 77 LYS A CA 1
ATOM 656 C C . LYS A 1 77 ? 18.838 2.028 -16.887 1.00 88.38 77 LYS A C 1
ATOM 658 O O . LYS A 1 77 ? 18.332 2.116 -15.769 1.00 88.38 77 LYS A O 1
ATOM 663 N N . ILE A 1 78 ? 18.578 1.053 -17.754 1.00 92.62 78 ILE A N 1
ATOM 664 C CA . ILE A 1 78 ? 17.823 -0.151 -17.399 1.00 92.62 78 ILE A CA 1
ATOM 665 C C . ILE A 1 78 ? 18.603 -0.889 -16.304 1.00 92.62 78 ILE A C 1
ATOM 667 O O . ILE A 1 78 ? 19.831 -1.001 -16.375 1.00 92.62 78 ILE A O 1
ATOM 671 N N . LYS A 1 79 ? 17.901 -1.353 -15.270 1.00 93.88 79 LYS A N 1
ATOM 672 C CA . LYS A 1 79 ? 18.490 -2.082 -14.140 1.00 93.88 79 LYS A CA 1
ATOM 673 C C . LYS A 1 79 ? 17.912 -3.486 -14.076 1.00 93.88 79 LYS A C 1
ATOM 675 O O . LYS A 1 79 ? 16.749 -3.681 -14.394 1.00 93.88 79 LYS A O 1
ATOM 680 N N . LYS A 1 80 ? 18.691 -4.454 -13.600 1.00 94.75 80 LYS A N 1
ATOM 681 C CA . LYS A 1 80 ? 18.143 -5.768 -13.249 1.00 94.75 80 LYS A CA 1
ATOM 682 C C . LYS A 1 80 ? 17.143 -5.619 -12.104 1.00 94.75 80 LYS A C 1
ATOM 684 O O . LYS A 1 80 ? 17.428 -4.890 -11.154 1.00 94.75 80 LYS A O 1
ATOM 689 N N . PHE A 1 81 ? 16.016 -6.319 -12.173 1.00 93.50 81 PHE A N 1
ATOM 690 C CA . PHE A 1 81 ? 15.063 -6.377 -11.073 1.00 93.50 81 PHE A CA 1
ATOM 691 C C . PHE A 1 81 ? 15.660 -7.205 -9.929 1.00 93.50 81 PHE A C 1
ATOM 693 O O . PHE A 1 81 ? 15.732 -8.431 -9.974 1.00 93.50 81 PHE A O 1
ATOM 700 N N . ASN A 1 82 ? 16.206 -6.503 -8.940 1.00 92.88 82 ASN A N 1
ATOM 701 C CA . ASN A 1 82 ? 16.851 -7.051 -7.753 1.00 92.88 82 ASN A CA 1
ATOM 702 C C . ASN A 1 82 ? 16.659 -6.089 -6.573 1.00 92.88 82 ASN A C 1
ATOM 704 O O . ASN A 1 82 ? 16.211 -4.959 -6.767 1.00 92.88 82 ASN A O 1
ATOM 708 N N . TYR A 1 83 ? 16.981 -6.540 -5.358 1.00 90.38 83 TYR A N 1
ATOM 709 C CA . TYR A 1 83 ? 16.733 -5.777 -4.130 1.00 90.38 83 TYR A CA 1
ATOM 710 C C . TYR A 1 83 ? 17.289 -4.347 -4.193 1.00 90.38 83 TYR A C 1
ATOM 712 O O . TYR A 1 83 ? 16.611 -3.387 -3.851 1.00 90.38 83 TYR A O 1
ATOM 720 N N . THR A 1 84 ? 18.508 -4.166 -4.705 1.00 90.38 84 THR A N 1
ATOM 721 C CA . THR A 1 84 ? 19.113 -2.832 -4.831 1.00 90.38 84 THR A CA 1
ATOM 722 C C . THR A 1 84 ? 18.343 -1.925 -5.793 1.00 90.38 84 THR A C 1
ATOM 724 O O . THR A 1 84 ? 18.277 -0.718 -5.572 1.00 90.38 84 THR A O 1
ATOM 727 N N . ALA A 1 85 ? 17.758 -2.472 -6.862 1.00 91.00 85 ALA A N 1
ATOM 728 C CA . ALA A 1 85 ? 16.936 -1.694 -7.781 1.00 91.00 85 ALA A CA 1
ATOM 729 C C . ALA A 1 85 ? 15.613 -1.252 -7.136 1.00 91.00 85 ALA A C 1
ATOM 731 O O . ALA A 1 85 ? 15.206 -0.110 -7.366 1.00 91.00 85 ALA A O 1
ATOM 732 N N . THR A 1 86 ? 14.992 -2.094 -6.300 1.00 91.44 86 THR A N 1
ATOM 733 C CA . THR A 1 86 ? 13.718 -1.760 -5.635 1.00 91.44 86 THR A CA 1
ATOM 734 C C . THR A 1 86 ? 13.863 -0.623 -4.629 1.00 91.44 86 THR A C 1
ATOM 736 O O . THR A 1 86 ? 12.963 0.197 -4.508 1.00 91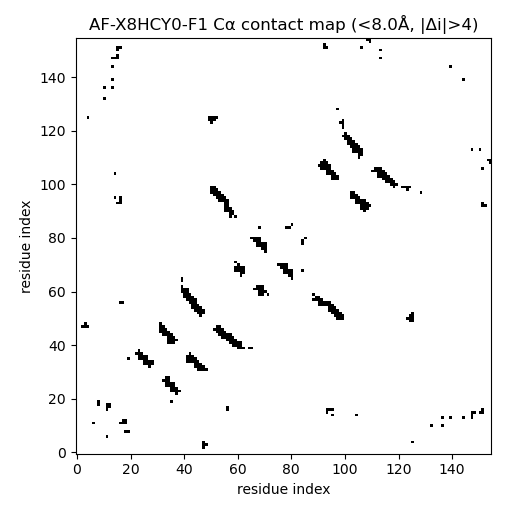.44 86 THR A O 1
ATOM 739 N N . GLN A 1 87 ? 15.046 -0.449 -4.026 1.00 89.31 87 GLN A N 1
ATOM 740 C CA . GLN A 1 87 ? 15.348 0.719 -3.180 1.00 89.31 87 GLN A CA 1
ATOM 741 C C . GLN A 1 87 ? 15.262 2.063 -3.927 1.00 89.31 87 GLN A C 1
ATOM 743 O O . GLN A 1 87 ? 15.226 3.116 -3.300 1.00 89.31 87 GLN A O 1
ATOM 748 N N . SER A 1 88 ? 15.280 2.046 -5.267 1.00 88.94 88 SER A N 1
ATOM 749 C CA . SER A 1 88 ? 15.132 3.252 -6.093 1.00 88.94 88 SER A CA 1
ATOM 750 C C . SER A 1 88 ? 13.717 3.476 -6.624 1.00 88.94 88 SER A C 1
ATOM 752 O O . SER A 1 88 ? 13.506 4.418 -7.391 1.00 88.94 88 SER A O 1
ATOM 754 N N . PHE A 1 89 ? 12.763 2.625 -6.242 1.00 94.38 89 PHE A N 1
ATOM 755 C CA . PHE A 1 89 ? 11.359 2.841 -6.559 1.00 94.38 89 PHE A CA 1
ATOM 756 C C . PHE A 1 89 ? 10.875 4.134 -5.914 1.00 94.38 89 PHE A C 1
ATOM 758 O O . PHE A 1 89 ? 11.392 4.574 -4.887 1.00 94.38 89 PHE A O 1
ATOM 765 N N . SER A 1 90 ? 9.912 4.786 -6.556 1.00 93.06 90 SER A N 1
ATOM 766 C CA . SER A 1 90 ? 9.318 6.010 -6.009 1.00 93.06 90 SER A CA 1
ATOM 767 C C . SER A 1 90 ? 7.836 5.768 -5.783 1.00 93.06 90 SER A C 1
ATOM 769 O O . SER A 1 90 ? 7.060 5.937 -6.730 1.00 93.06 90 SER A O 1
ATOM 771 N N . PRO A 1 91 ? 7.468 5.351 -4.559 1.00 96.31 91 PRO A N 1
ATOM 772 C CA . PRO A 1 91 ? 6.086 5.304 -4.131 1.00 96.31 91 PRO A CA 1
ATOM 773 C C . PRO A 1 91 ? 5.379 6.641 -4.317 1.00 96.31 91 PRO A C 1
ATOM 775 O O . PRO A 1 91 ? 6.003 7.705 -4.271 1.00 96.31 91 PRO A O 1
ATOM 778 N N . PHE A 1 92 ? 4.071 6.586 -4.520 1.00 96.00 92 PHE A N 1
ATOM 779 C CA . PHE A 1 92 ? 3.222 7.767 -4.631 1.00 96.00 92 PHE A CA 1
ATOM 780 C C . PHE A 1 92 ? 1.869 7.517 -3.972 1.00 96.00 92 PHE A C 1
ATOM 782 O O . PHE A 1 92 ? 1.533 6.385 -3.633 1.00 96.00 92 PHE A O 1
ATOM 789 N N . GLY A 1 93 ? 1.088 8.585 -3.815 1.00 96.44 93 GLY A N 1
ATOM 790 C CA . GLY A 1 93 ? -0.246 8.506 -3.236 1.00 96.44 93 GLY A CA 1
ATOM 791 C C . GLY A 1 93 ? -0.221 8.052 -1.781 1.00 96.44 93 GLY A C 1
ATOM 792 O O . GLY A 1 93 ? 0.791 8.188 -1.086 1.00 96.44 93 GLY A O 1
ATOM 793 N N . ASN A 1 94 ? -1.362 7.549 -1.321 1.00 97.38 94 ASN A N 1
ATOM 794 C CA . ASN A 1 94 ? -1.507 7.075 0.045 1.00 97.38 94 ASN A CA 1
ATOM 795 C C . ASN A 1 94 ? -0.741 5.769 0.271 1.00 97.38 94 ASN A C 1
ATOM 797 O O . ASN A 1 94 ? -0.652 4.912 -0.606 1.00 97.38 94 ASN A O 1
ATOM 801 N N . TYR A 1 95 ? -0.239 5.612 1.487 1.00 98.25 95 TYR A N 1
ATOM 802 C CA . TYR A 1 95 ? 0.312 4.374 1.997 1.00 98.25 95 TYR A CA 1
ATOM 803 C C . TYR A 1 95 ? -0.214 4.089 3.394 1.00 98.25 95 TYR A C 1
ATOM 805 O O . TYR A 1 95 ? -0.606 4.993 4.140 1.00 98.25 95 TYR A O 1
ATOM 813 N N . PHE A 1 96 ? -0.157 2.812 3.750 1.00 98.69 96 PHE A N 1
ATOM 814 C CA . PHE A 1 96 ? -0.495 2.338 5.078 1.00 98.69 96 PHE A CA 1
ATOM 815 C C . PHE A 1 96 ? 0.681 1.575 5.675 1.00 98.69 96 PHE A C 1
ATOM 817 O O . PHE A 1 96 ? 1.313 0.756 5.004 1.00 98.69 96 PHE A O 1
ATOM 824 N N . THR A 1 97 ? 0.954 1.832 6.950 1.00 98.44 97 THR A N 1
ATOM 825 C CA . THR A 1 97 ? 1.938 1.089 7.733 1.00 98.44 97 THR A CA 1
ATOM 826 C C . THR A 1 97 ? 1.324 0.674 9.054 1.00 98.44 97 THR A C 1
ATOM 828 O O . THR A 1 97 ? 0.755 1.498 9.759 1.00 98.44 97 THR A O 1
ATOM 831 N N . PHE A 1 98 ? 1.522 -0.585 9.416 1.00 98.31 98 PHE A N 1
ATOM 832 C CA . PHE A 1 98 ? 1.313 -1.133 10.746 1.00 98.31 98 PHE A CA 1
ATOM 833 C C . PHE A 1 98 ? 2.636 -1.722 11.232 1.00 98.31 98 PHE A C 1
ATOM 835 O O . PHE A 1 98 ? 3.279 -2.495 10.518 1.00 98.31 98 PHE A O 1
ATOM 842 N N . SER A 1 99 ? 3.046 -1.374 12.445 1.00 96.06 99 SER A N 1
ATOM 843 C CA . SER A 1 99 ? 4.238 -1.912 13.094 1.00 96.06 99 SER A CA 1
ATOM 844 C C . SER A 1 99 ? 3.988 -2.129 14.585 1.00 96.06 99 SER A C 1
ATOM 846 O O . SER A 1 99 ? 2.900 -1.887 15.105 1.00 96.06 99 SER A O 1
ATOM 848 N N . THR A 1 100 ? 5.023 -2.563 15.302 1.00 94.75 100 THR A N 1
ATOM 849 C CA . THR A 1 100 ? 4.997 -2.617 16.768 1.00 94.75 100 THR A CA 1
ATOM 850 C C . THR A 1 100 ? 4.792 -1.262 17.426 1.00 94.75 100 THR A C 1
ATOM 852 O O . THR A 1 100 ? 4.374 -1.222 18.577 1.00 94.75 100 THR A O 1
ATOM 855 N N . ASP A 1 101 ? 5.098 -0.179 16.717 1.00 93.56 101 ASP A N 1
ATOM 856 C CA . ASP A 1 101 ? 5.070 1.173 17.266 1.00 93.56 101 ASP A CA 1
ATOM 857 C C . ASP A 1 101 ? 3.707 1.839 17.065 1.00 93.56 101 ASP A C 1
ATOM 859 O O . ASP A 1 101 ? 3.413 2.828 17.733 1.00 93.56 101 ASP A O 1
ATOM 863 N N . GLY A 1 102 ? 2.874 1.324 16.154 1.00 96.12 102 GLY A N 1
ATOM 864 C CA . GLY A 1 102 ? 1.628 1.980 15.789 1.00 96.12 102 GLY A CA 1
ATOM 865 C C . GLY A 1 102 ? 1.141 1.701 14.374 1.00 96.12 102 GLY A C 1
ATOM 866 O O . GLY A 1 102 ? 1.611 0.797 13.678 1.00 96.12 102 GLY A O 1
ATOM 867 N N . VAL A 1 103 ? 0.217 2.554 13.945 1.00 97.88 103 VAL A N 1
ATOM 868 C CA . VAL A 1 103 ? -0.29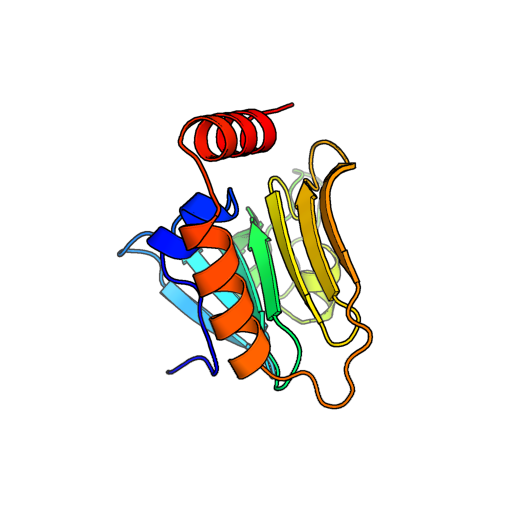7 2.638 12.577 1.00 97.88 103 VAL A CA 1
ATOM 869 C C . VAL A 1 103 ? -0.102 4.031 12.004 1.00 97.88 103 VAL A C 1
ATOM 871 O O . VAL A 1 103 ? -0.120 5.028 12.728 1.00 97.88 103 VAL A O 1
ATOM 874 N N . ILE A 1 104 ? 0.069 4.104 10.686 1.00 98.31 104 ILE A N 1
ATOM 875 C CA . ILE A 1 104 ? 0.187 5.356 9.941 1.00 98.31 104 ILE A CA 1
ATOM 876 C C . ILE A 1 104 ? -0.579 5.223 8.622 1.00 98.31 104 ILE A C 1
ATOM 878 O O . ILE A 1 104 ? -0.344 4.281 7.866 1.00 98.31 104 ILE A O 1
ATOM 882 N N . ILE A 1 105 ? -1.442 6.202 8.339 1.00 98.31 105 ILE A N 1
ATOM 883 C CA . ILE A 1 105 ? -2.020 6.480 7.020 1.00 98.31 105 ILE A CA 1
ATOM 884 C C . ILE A 1 105 ? -1.467 7.832 6.575 1.00 98.31 105 ILE A C 1
ATOM 886 O O . ILE A 1 105 ? -1.720 8.866 7.202 1.00 98.31 105 ILE A O 1
ATOM 890 N N . ALA A 1 106 ? -0.688 7.840 5.504 1.00 98.12 106 ALA A N 1
ATOM 891 C CA . ALA A 1 106 ? -0.020 9.042 5.020 1.00 98.12 106 ALA A CA 1
ATOM 892 C C . ALA A 1 106 ? 0.126 9.003 3.500 1.00 98.12 106 ALA A C 1
ATOM 894 O O . ALA A 1 106 ? -0.229 8.016 2.867 1.00 98.12 106 ALA A O 1
ATOM 895 N N . ASN A 1 107 ? 0.607 10.090 2.903 1.00 97.88 107 ASN A N 1
ATOM 896 C CA . ASN A 1 107 ? 0.678 10.245 1.456 1.00 97.88 107 ASN A CA 1
ATOM 897 C C . ASN A 1 107 ? 2.083 10.670 1.014 1.00 97.88 107 ASN A C 1
ATOM 899 O O . ASN A 1 107 ? 2.595 11.701 1.451 1.00 97.88 107 ASN A O 1
ATOM 903 N N . TYR A 1 108 ? 2.699 9.887 0.125 1.00 96.25 108 TYR A N 1
ATOM 904 C CA . TYR A 1 108 ? 4.032 10.161 -0.419 1.00 96.25 108 TYR A CA 1
ATOM 905 C C . TYR A 1 108 ? 4.063 11.370 -1.357 1.00 96.25 108 TYR A C 1
ATOM 907 O O . TYR A 1 108 ? 5.069 12.074 -1.414 1.00 96.25 108 TYR A O 1
ATOM 915 N N . THR A 1 109 ? 2.980 11.621 -2.095 1.00 95.06 109 THR A N 1
ATOM 916 C CA . THR A 1 109 ? 2.887 12.725 -3.060 1.00 95.06 109 THR A CA 1
ATOM 917 C C . THR A 1 109 ? 2.805 14.073 -2.351 1.00 95.06 109 THR A C 1
ATOM 919 O O . THR A 1 109 ? 3.578 14.976 -2.664 1.00 95.06 109 THR A O 1
ATOM 922 N N . THR A 1 110 ? 1.914 14.202 -1.367 1.00 96.25 110 THR A N 1
ATOM 923 C CA . THR A 1 110 ? 1.711 15.452 -0.620 1.00 96.25 110 THR A CA 1
ATOM 924 C C . THR A 1 110 ? 2.622 15.577 0.599 1.00 96.25 110 THR A C 1
ATOM 926 O O . THR A 1 110 ? 2.736 16.666 1.158 1.00 96.25 110 THR A O 1
ATOM 929 N N . GLN A 1 111 ? 3.280 14.486 1.009 1.00 95.75 111 GLN A N 1
ATOM 930 C CA . GLN A 1 111 ? 4.105 14.399 2.221 1.00 95.75 111 GLN A CA 1
ATOM 931 C C . GLN A 1 111 ? 3.331 14.767 3.496 1.00 95.75 111 GLN A C 1
ATOM 933 O O . GLN A 1 111 ? 3.865 15.392 4.414 1.00 95.75 111 GLN A O 1
ATOM 938 N N . ARG A 1 112 ? 2.048 14.397 3.552 1.00 97.19 112 ARG A N 1
ATOM 939 C CA . ARG A 1 112 ? 1.171 14.645 4.702 1.00 97.19 112 ARG A CA 1
ATOM 940 C C . ARG A 1 112 ? 0.765 13.337 5.364 1.00 97.19 112 ARG A C 1
ATOM 942 O O . ARG A 1 112 ? 0.653 12.307 4.706 1.00 97.19 112 ARG A O 1
ATOM 949 N N . THR A 1 113 ? 0.491 13.413 6.660 1.00 98.00 113 THR A N 1
ATOM 950 C CA . THR A 1 113 ? -0.123 12.332 7.433 1.00 98.00 113 THR A CA 1
ATOM 951 C C . THR A 1 113 ? -1.607 12.624 7.581 1.00 98.00 113 THR A C 1
ATOM 953 O O . THR A 1 113 ? -1.968 13.725 7.995 1.00 98.00 113 THR A O 1
ATOM 956 N N . TYR A 1 114 ? -2.449 11.654 7.229 1.00 97.50 114 TYR A N 1
ATOM 957 C CA . TYR A 1 114 ? -3.885 11.706 7.497 1.00 97.50 114 TYR A CA 1
ATOM 958 C C . TYR A 1 114 ? -4.164 11.244 8.925 1.00 97.50 114 TYR A C 1
ATOM 960 O O . TYR A 1 114 ? -4.818 11.940 9.695 1.00 97.50 114 TYR A O 1
ATOM 968 N N . TYR A 1 115 ? -3.585 10.102 9.299 1.00 98.06 115 TYR A N 1
ATOM 969 C CA . TYR A 1 115 ? -3.775 9.500 10.609 1.00 98.06 115 TYR A CA 1
ATOM 970 C C . TYR A 1 115 ? -2.495 8.830 11.103 1.00 98.06 115 TYR A C 1
ATOM 972 O O . TYR A 1 115 ? -1.762 8.207 10.333 1.00 98.06 115 TYR A O 1
ATOM 980 N N . SER A 1 116 ? -2.243 8.926 12.405 1.00 97.19 116 SER A N 1
ATOM 981 C CA . SER A 1 116 ? -1.218 8.135 13.077 1.00 97.19 116 SER A CA 1
ATOM 982 C C . SER A 1 116 ? -1.621 7.865 14.517 1.00 97.19 116 SER A C 1
ATOM 984 O O . SER A 1 116 ? -2.008 8.791 15.230 1.00 97.19 116 SER A O 1
ATOM 986 N N . GLU A 1 117 ? -1.450 6.628 14.955 1.00 96.25 117 GLU A N 1
ATOM 987 C CA . GLU A 1 117 ? -1.693 6.198 16.330 1.00 96.25 117 GLU A CA 1
ATOM 988 C C . GLU A 1 117 ? -0.491 5.388 16.794 1.00 96.25 117 GLU A C 1
ATOM 990 O O . GLU A 1 117 ? -0.017 4.517 16.067 1.00 96.25 117 GLU A O 1
ATOM 995 N N . SER A 1 118 ? 0.012 5.678 17.993 1.00 95.25 118 SER A N 1
ATOM 996 C CA . SER A 1 118 ? 1.106 4.919 18.596 1.00 95.25 118 SER A CA 1
ATOM 997 C C . SER A 1 118 ? 0.574 3.880 19.572 1.00 95.25 118 SER A C 1
ATOM 999 O O . SER A 1 118 ? -0.309 4.170 20.380 1.00 95.25 118 SER A O 1
ATOM 1001 N N . PHE A 1 119 ? 1.156 2.686 19.545 1.00 92.75 119 PHE A N 1
ATOM 1002 C CA . PHE A 1 119 ? 0.811 1.616 20.471 1.00 92.75 119 PHE A CA 1
ATOM 1003 C C . PHE A 1 119 ? 1.745 1.614 21.681 1.00 92.75 119 PHE A C 1
ATOM 1005 O O . PHE A 1 119 ? 2.958 1.754 21.558 1.00 92.75 119 PHE A O 1
ATOM 1012 N N . ASN A 1 120 ? 1.173 1.391 22.866 1.00 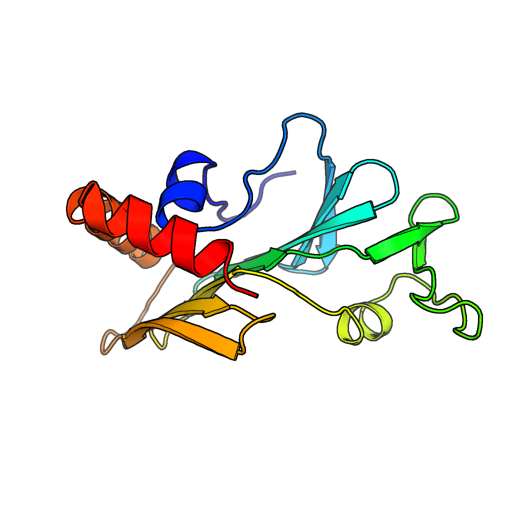86.00 120 ASN A N 1
ATOM 1013 C CA . ASN A 1 120 ? 1.930 1.173 24.107 1.00 86.00 120 ASN A CA 1
ATOM 1014 C C . ASN A 1 120 ? 2.001 -0.315 24.498 1.00 86.00 120 ASN A C 1
ATOM 1016 O O . ASN A 1 120 ? 2.527 -0.675 25.555 1.00 86.00 120 ASN A O 1
ATOM 1020 N N . GLU A 1 121 ? 1.425 -1.190 23.676 1.00 81.88 121 GLU A N 1
ATOM 1021 C CA . GLU A 1 121 ? 1.271 -2.609 23.964 1.00 81.88 121 GLU A CA 1
ATOM 1022 C C . GLU A 1 121 ? 2.546 -3.393 23.639 1.00 81.88 121 GLU A C 1
ATOM 1024 O O . GLU A 1 121 ? 3.265 -3.122 22.679 1.00 81.88 121 GLU A O 1
ATOM 1029 N N . LYS A 1 122 ? 2.817 -4.426 24.438 1.00 78.44 122 LYS A N 1
ATOM 1030 C CA . LYS A 1 122 ? 3.881 -5.394 24.150 1.00 78.44 122 LYS A CA 1
ATOM 1031 C C . LYS A 1 122 ? 3.288 -6.567 23.370 1.00 78.44 122 LYS A C 1
ATOM 1033 O O . LYS A 1 122 ? 2.183 -7.000 23.671 1.00 78.44 122 LYS A O 1
ATOM 1038 N N . ASN A 1 123 ? 4.067 -7.142 22.452 1.00 84.75 123 ASN A N 1
ATOM 1039 C CA . ASN A 1 123 ? 3.690 -8.300 21.621 1.00 84.75 123 ASN A CA 1
ATOM 1040 C C . ASN A 1 123 ? 2.633 -8.027 20.533 1.00 84.75 123 ASN A C 1
ATOM 1042 O O . ASN A 1 123 ? 1.830 -8.907 20.230 1.00 84.75 123 ASN A O 1
ATOM 10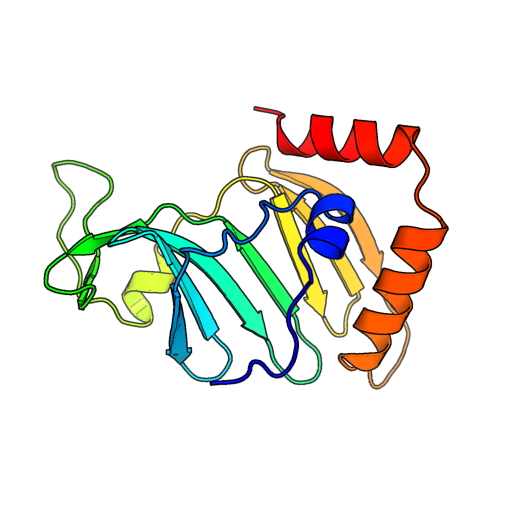46 N N . ILE A 1 124 ? 2.680 -6.849 19.905 1.00 91.75 124 ILE A N 1
ATOM 1047 C CA . ILE A 1 124 ? 1.893 -6.536 18.704 1.00 91.75 124 ILE A CA 1
ATOM 1048 C C . ILE A 1 124 ? 2.121 -7.596 17.606 1.00 91.75 124 ILE A C 1
ATOM 1050 O O . ILE A 1 124 ? 3.256 -7.988 17.313 1.00 91.75 124 ILE A O 1
ATOM 1054 N N . SER A 1 125 ? 1.031 -8.048 16.988 1.00 93.88 125 SER A N 1
ATOM 1055 C CA . SER A 1 125 ? 0.994 -9.041 15.910 1.00 93.88 125 SER A CA 1
ATOM 1056 C C . SER A 1 125 ? -0.049 -8.671 14.849 1.00 93.88 125 SER A C 1
ATOM 1058 O O . SER A 1 125 ? -0.822 -7.737 15.037 1.00 93.88 125 SER A O 1
ATOM 1060 N N . LEU A 1 126 ? -0.116 -9.415 13.743 1.00 94.62 126 LEU A N 1
ATOM 1061 C CA . LEU A 1 126 ? -1.139 -9.199 12.707 1.00 94.62 126 LEU A CA 1
ATOM 1062 C C . LEU A 1 126 ? -2.588 -9.372 13.208 1.00 94.62 126 LEU A C 1
ATOM 1064 O O . LEU A 1 126 ? -3.500 -8.801 12.616 1.00 94.62 126 LEU A O 1
ATOM 1068 N N . ASP A 1 127 ? -2.821 -10.084 14.313 1.00 93.81 127 ASP A N 1
ATOM 1069 C CA . ASP A 1 127 ? -4.158 -10.155 14.918 1.00 93.81 127 ASP A CA 1
ATOM 1070 C C . ASP A 1 127 ? -4.570 -8.800 15.517 1.00 93.81 127 ASP A C 1
ATOM 1072 O O . ASP A 1 127 ? -5.734 -8.411 15.440 1.00 93.81 127 ASP A O 1
ATOM 1076 N N . ASN A 1 128 ? -3.609 -8.027 16.040 1.00 95.19 128 ASN A N 1
ATOM 1077 C CA . ASN A 1 128 ? -3.857 -6.653 16.480 1.00 95.19 128 ASN A CA 1
ATOM 1078 C C . ASN A 1 128 ? -4.216 -5.749 15.293 1.00 95.19 128 ASN A C 1
ATOM 1080 O O . ASN A 1 128 ? -5.082 -4.894 15.441 1.00 95.19 128 ASN A O 1
ATOM 1084 N N . LEU A 1 129 ? -3.605 -5.963 14.119 1.00 96.19 129 LEU A N 1
ATOM 1085 C CA . LEU A 1 129 ? -3.974 -5.240 12.899 1.00 96.19 129 LEU A CA 1
ATOM 1086 C C . LEU A 1 129 ? -5.422 -5.538 12.490 1.00 96.19 129 LEU A C 1
ATOM 1088 O O . LEU A 1 129 ? -6.159 -4.603 12.200 1.00 96.19 129 LEU A O 1
ATOM 1092 N N . ASN A 1 130 ? -5.853 -6.803 12.511 1.00 95.62 130 ASN A N 1
ATOM 1093 C CA . ASN A 1 130 ? -7.252 -7.158 12.229 1.00 95.62 130 ASN A CA 1
ATOM 1094 C C . ASN A 1 130 ? -8.226 -6.433 13.163 1.00 95.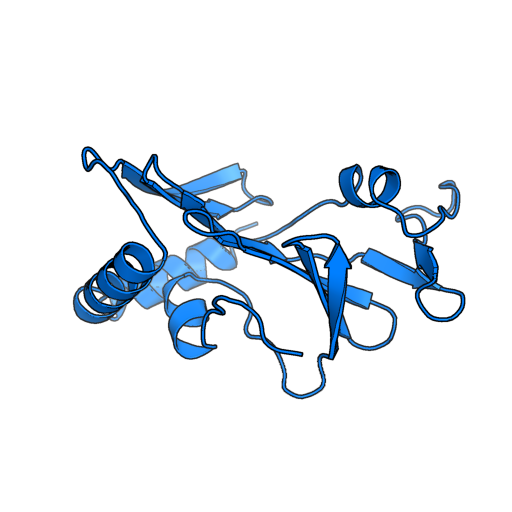62 130 ASN A C 1
ATOM 1096 O O . ASN A 1 130 ? -9.146 -5.768 12.699 1.00 95.62 130 ASN A O 1
ATOM 1100 N N . ASN A 1 131 ? -7.973 -6.492 14.473 1.00 95.25 131 ASN A N 1
ATOM 1101 C CA . ASN A 1 131 ? -8.817 -5.817 15.459 1.00 95.25 131 ASN A CA 1
ATOM 1102 C C . ASN A 1 131 ? -8.831 -4.294 15.262 1.00 95.25 131 ASN A C 1
ATOM 1104 O O . ASN A 1 131 ? -9.871 -3.656 15.430 1.00 95.25 131 ASN A O 1
ATOM 1108 N N . TRP A 1 132 ? -7.682 -3.709 14.911 1.00 97.12 132 TRP A N 1
ATOM 1109 C CA . TRP A 1 132 ? -7.577 -2.283 14.624 1.00 97.12 132 TRP A CA 1
ATOM 1110 C C . TRP A 1 132 ? -8.388 -1.905 13.379 1.00 97.12 132 TRP A C 1
ATOM 1112 O O . TRP A 1 132 ? -9.141 -0.939 13.431 1.00 97.12 132 TRP A O 1
ATOM 1122 N N . LEU A 1 133 ? -8.314 -2.694 12.301 1.00 98.00 133 LEU A N 1
ATOM 1123 C CA . LEU A 1 133 ? -9.099 -2.477 11.080 1.00 98.00 133 LEU A CA 1
ATOM 1124 C C . LEU A 1 133 ? -10.603 -2.597 11.339 1.00 98.00 133 LEU A C 1
ATOM 1126 O O . LEU A 1 133 ? -11.362 -1.744 10.888 1.00 98.00 133 LEU A O 1
ATOM 1130 N N . ASP A 1 134 ? -11.036 -3.610 12.091 1.00 97.62 134 ASP A N 1
ATOM 1131 C CA . ASP A 1 134 ? -12.450 -3.798 12.433 1.00 97.62 134 ASP A CA 1
ATOM 1132 C C . ASP A 1 134 ? -12.995 -2.607 13.231 1.00 97.62 134 ASP A C 1
ATOM 1134 O O . ASP A 1 134 ? -14.101 -2.127 12.972 1.00 97.62 134 ASP A O 1
ATOM 1138 N N . LYS A 1 135 ? -12.204 -2.097 14.184 1.00 97.31 135 LYS A N 1
ATOM 1139 C CA . LYS A 1 135 ? -12.544 -0.892 14.945 1.00 97.31 135 LYS A CA 1
ATOM 1140 C C . LYS A 1 135 ? -12.567 0.347 14.046 1.00 97.31 135 LYS A C 1
ATOM 1142 O O . LYS A 1 135 ? -13.562 1.063 14.060 1.00 97.31 135 LYS A O 1
ATOM 1147 N N . TRP A 1 136 ? -11.515 0.565 13.255 1.00 97.62 136 TRP A N 1
ATOM 1148 C CA . TRP A 1 136 ? -11.380 1.694 12.330 1.00 97.62 136 TRP A CA 1
ATOM 1149 C C . TRP A 1 136 ? -12.576 1.785 11.382 1.00 97.62 136 TRP A C 1
ATOM 1151 O O . TRP A 1 136 ? -13.224 2.821 11.297 1.00 97.62 136 TRP A O 1
ATOM 1161 N N . ILE A 1 137 ? -12.930 0.675 10.732 1.00 97.19 137 ILE A N 1
ATOM 1162 C CA . ILE A 1 137 ? -14.054 0.606 9.790 1.00 97.19 137 ILE A CA 1
ATOM 1163 C C . ILE A 1 137 ? -15.388 0.860 10.496 1.00 97.19 137 ILE A C 1
ATOM 1165 O O . ILE A 1 137 ? -16.253 1.535 9.948 1.00 97.19 137 ILE A O 1
ATOM 1169 N N . LYS A 1 138 ? -15.565 0.329 11.710 1.00 97.25 138 LYS A N 1
ATOM 1170 C CA . LYS A 1 138 ? -16.796 0.509 12.489 1.00 97.25 138 LYS A CA 1
ATOM 1171 C C . LYS A 1 138 ? -16.990 1.948 12.975 1.00 97.25 138 LYS A C 1
ATOM 1173 O O . LYS A 1 138 ? -18.130 2.384 13.111 1.00 97.25 138 LYS A O 1
ATOM 1178 N N . GLU A 1 139 ? -15.903 2.638 13.305 1.00 96.00 139 GLU A N 1
ATOM 1179 C CA . GLU A 1 139 ? -15.921 4.022 13.793 1.00 96.00 139 GLU A CA 1
ATOM 1180 C C . GLU A 1 139 ? -15.928 5.048 12.648 1.00 96.00 139 GLU A C 1
ATOM 1182 O O . GLU A 1 139 ? -16.310 6.192 12.877 1.00 96.00 139 GLU A O 1
ATOM 1187 N N . CYS A 1 140 ? -15.561 4.636 11.430 1.00 95.56 140 CYS A N 1
ATOM 1188 C CA . CYS A 1 140 ? -15.522 5.490 10.248 1.00 95.56 140 CYS A CA 1
ATOM 1189 C C . CYS A 1 140 ? -16.928 5.895 9.778 1.00 95.56 140 CYS A C 1
ATOM 1191 O O . CYS A 1 140 ? -17.792 5.055 9.508 1.00 95.56 140 CYS A O 1
ATOM 1193 N N . THR A 1 141 ? -17.138 7.203 9.656 1.00 96.25 141 THR A N 1
ATOM 1194 C CA . THR A 1 141 ? -18.368 7.825 9.156 1.00 96.25 141 THR A CA 1
ATOM 1195 C C . THR A 1 141 ? -18.330 8.053 7.640 1.00 96.25 141 THR A C 1
ATOM 1197 O O . THR A 1 141 ? -17.308 7.857 6.977 1.00 96.25 141 THR A O 1
ATOM 1200 N N . GLU A 1 142 ? -19.456 8.473 7.055 1.00 95.00 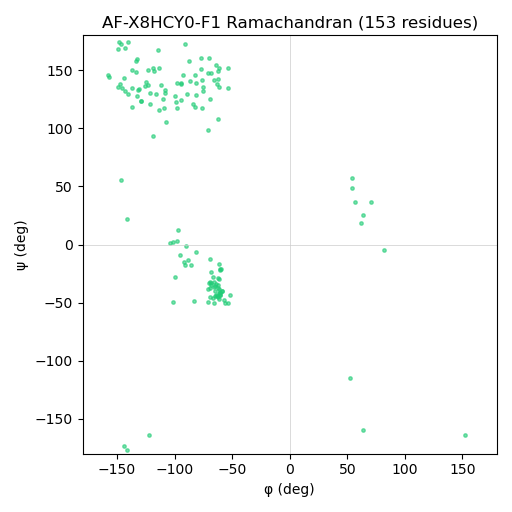142 GLU A N 1
ATOM 1201 C CA . GLU A 1 142 ? -19.500 8.863 5.639 1.00 95.00 142 GLU A CA 1
ATOM 1202 C C . GLU A 1 142 ? -18.639 10.105 5.367 1.00 95.00 142 GLU A C 1
ATOM 1204 O O . GLU A 1 142 ? -17.989 10.190 4.322 1.00 95.00 142 GLU A O 1
ATOM 1209 N N . GLU A 1 143 ? -18.593 11.045 6.314 1.00 95.94 143 GLU A N 1
ATOM 1210 C CA . GLU A 1 143 ? -17.709 12.204 6.262 1.00 95.94 143 GLU A CA 1
ATOM 1211 C C . GLU A 1 143 ? -16.235 11.789 6.254 1.00 95.94 143 GLU A C 1
ATOM 1213 O O . GLU A 1 143 ? -15.496 12.245 5.383 1.00 95.94 143 GLU A O 1
ATOM 1218 N N . ASP A 1 144 ? -15.821 10.868 7.130 1.00 96.06 144 ASP A N 1
ATOM 1219 C CA . ASP A 1 144 ? -14.438 10.369 7.167 1.00 96.06 144 ASP A CA 1
ATOM 1220 C C . ASP A 1 144 ? -14.043 9.699 5.837 1.00 96.06 144 ASP A C 1
ATOM 1222 O O . ASP A 1 144 ? -12.950 9.924 5.311 1.00 96.06 144 ASP A O 1
ATOM 1226 N N . LEU A 1 145 ? -14.953 8.914 5.243 1.00 95.44 145 LEU A N 1
ATOM 1227 C CA . LEU A 1 145 ? -14.747 8.304 3.924 1.00 95.44 145 LEU A CA 1
ATOM 1228 C C . LEU A 1 145 ? -14.582 9.347 2.815 1.00 95.44 145 LEU A C 1
ATOM 1230 O O . LEU A 1 145 ? -13.798 9.157 1.881 1.00 95.44 145 LEU A O 1
ATOM 1234 N N . LYS A 1 146 ? -15.320 10.453 2.894 1.00 96.44 146 LYS A N 1
ATOM 1235 C CA . LYS A 1 146 ? -15.168 11.553 1.946 1.00 96.44 146 LYS A CA 1
ATOM 1236 C C . LYS A 1 146 ? -13.829 12.262 2.148 1.00 96.44 146 LYS A C 1
ATOM 1238 O O . LYS A 1 146 ? -13.125 12.505 1.170 1.00 96.44 146 LYS A O 1
ATOM 1243 N N . GLU A 1 147 ? -13.456 12.543 3.393 1.00 96.50 147 GLU A N 1
ATOM 1244 C CA . GLU A 1 147 ? -12.187 13.189 3.730 1.00 96.50 147 GLU A CA 1
ATOM 1245 C C . GLU A 1 147 ? -10.981 12.362 3.280 1.00 96.50 147 GLU A C 1
ATOM 1247 O O . GLU A 1 147 ? -10.040 12.913 2.707 1.00 96.50 147 GLU A O 1
ATOM 1252 N N . ILE A 1 148 ? -10.996 11.041 3.485 1.00 95.88 148 ILE A N 1
ATOM 1253 C CA . ILE A 1 148 ? -9.873 10.189 3.085 1.00 95.88 148 ILE A CA 1
ATOM 1254 C C . ILE A 1 148 ? -9.757 10.061 1.558 1.00 95.88 148 ILE A C 1
ATOM 1256 O O . ILE A 1 148 ? -8.642 10.013 1.030 1.00 95.88 148 ILE A O 1
ATOM 1260 N N . GLU A 1 149 ? -10.877 10.078 0.826 1.00 95.00 149 GLU A N 1
ATOM 1261 C CA . GLU A 1 149 ? -10.865 10.108 -0.642 1.00 95.00 149 GLU A CA 1
ATOM 1262 C C . GLU A 1 149 ? -10.383 11.471 -1.171 1.00 95.00 149 GLU A C 1
ATOM 1264 O O . GLU A 1 149 ? -9.615 11.528 -2.134 1.00 95.00 149 GLU A O 1
ATOM 1269 N N . GLU A 1 150 ? -10.751 12.583 -0.530 1.00 95.44 150 GLU A N 1
ATOM 1270 C CA . GLU A 1 150 ? -10.195 13.906 -0.845 1.00 95.44 150 GLU A CA 1
ATOM 1271 C C . GLU A 1 150 ? -8.686 13.961 -0.555 1.00 95.44 150 GLU A C 1
ATOM 1273 O O . GLU A 1 150 ? -7.909 14.428 -1.392 1.00 95.44 150 GLU A O 1
ATOM 1278 N N . PHE A 1 151 ? -8.251 13.418 0.586 1.00 95.38 151 PHE A N 1
ATOM 1279 C CA . PHE A 1 151 ? -6.843 13.333 0.974 1.00 95.38 151 PHE A CA 1
ATOM 1280 C C . PHE A 1 151 ? -6.017 12.509 -0.024 1.00 95.38 151 PHE A C 1
ATOM 1282 O O . PHE A 1 151 ? -4.932 12.927 -0.429 1.00 95.38 151 PHE A O 1
ATOM 1289 N N . LYS A 1 152 ? -6.551 11.367 -0.471 1.00 92.94 152 LYS A N 1
ATOM 1290 C CA . LYS A 1 152 ? -5.952 10.501 -1.499 1.00 92.94 152 LYS A CA 1
ATOM 1291 C C . LYS A 1 152 ? -5.744 11.221 -2.834 1.00 92.94 152 LYS A C 1
ATOM 1293 O O . LYS A 1 152 ? -4.725 11.005 -3.487 1.00 92.94 152 LYS A O 1
ATOM 1298 N N . ASN A 1 153 ? -6.698 12.060 -3.241 1.00 92.12 153 ASN A N 1
ATOM 1299 C CA . ASN A 1 153 ? -6.685 12.764 -4.528 1.00 92.12 153 ASN A CA 1
ATOM 1300 C C . ASN A 1 153 ? -5.993 14.140 -4.479 1.00 92.12 153 ASN A C 1
ATOM 1302 O O . ASN A 1 153 ? -5.894 14.819 -5.508 1.00 92.12 153 ASN A O 1
ATOM 1306 N N . ALA A 1 154 ? -5.513 14.558 -3.305 1.00 88.94 154 ALA A N 1
ATOM 1307 C CA . ALA A 1 154 ? -4.770 15.797 -3.143 1.00 88.94 154 ALA A CA 1
ATOM 1308 C C . ALA A 1 154 ? -3.456 15.770 -3.950 1.00 88.94 154 ALA A C 1
ATOM 1310 O O . ALA A 1 154 ? -2.795 14.736 -4.066 1.00 88.94 154 ALA A O 1
ATOM 1311 N N . LYS A 1 155 ? -3.092 16.922 -4.525 1.00 77.38 155 LYS A N 1
ATOM 1312 C CA . LYS A 1 155 ? -1.904 17.108 -5.370 1.00 77.38 155 LYS A CA 1
ATOM 1313 C C . LYS A 1 155 ? -0.869 17.989 -4.696 1.00 77.38 155 LYS A C 1
ATOM 1315 O O . LYS A 1 155 ? -1.289 18.955 -4.020 1.00 77.38 155 LYS A O 1
#

Sequence (155 aa):
MKLKFELTNEQRKYLGLIPVEEHWELVKFDNNVYYYFEDDIIKKEITVSKNYYHEVELNEKTAENRTMILPKTARGKIKKFNYTATQSFSPFGNYFTFSTDGVIIANYTTQRTYYSESFNEKNISLDNLNNWLDKWIKECTEEDLKEIEEFKNAK

Secondary structure (DSSP, 8-state):
---S----HHHHHHTTPPPPPTTPEEEEEETTEEEEEETTEEEEEEEE-SS-EEEEEEEEEEETTTTEEPPSSTTSPPEESSHHHHTT---EEEEEEEETTEEEEEETTTTEEEEEEE---SS--HHHHHHHHHHHHHH--HHHHHHHHHHHH--

Radius of gyration: 16.25 Å; Cα contacts (8 Å, |Δi|>4): 267; chains: 1; bounding box: 39×36×46 Å